Protein AF-A0A3B0BZH1-F1 (afdb_monomer)

Nearest PDB structures (foldseek):
  4v6w-assembly1_AH  TM=5.750E-01  e=4.394E+00  Drosophila melanogaster

Mean predicted aligned error: 7.97 Å

Organism: NCBI:txid400777

Structure (mmCIF, N/CA/C/O backbone):
data_AF-A0A3B0BZH1-F1
#
_entry.id   AF-A0A3B0BZH1-F1
#
loop_
_atom_site.group_PDB
_atom_site.id
_atom_site.type_symbol
_atom_site.label_atom_id
_atom_site.label_alt_id
_atom_site.label_comp_id
_atom_site.label_asym_id
_atom_site.label_entity_id
_atom_site.label_seq_id
_atom_site.pdbx_PDB_ins_code
_atom_site.Cartn_x
_atom_site.Cartn_y
_atom_site.Cartn_z
_atom_site.occupancy
_atom_site.B_iso_or_equiv
_atom_site.auth_seq_id
_atom_site.auth_comp_id
_atom_site.auth_asym_id
_atom_site.auth_atom_id
_atom_site.pdbx_PDB_model_num
ATOM 1 N N . MET A 1 1 ? 13.409 -17.698 -27.087 1.00 45.50 1 MET A N 1
ATOM 2 C CA . MET A 1 1 ? 14.019 -16.903 -25.997 1.00 45.50 1 MET A CA 1
ATOM 3 C C . MET A 1 1 ? 14.090 -15.450 -26.457 1.00 45.50 1 MET A C 1
ATOM 5 O O . MET A 1 1 ? 14.865 -15.146 -27.357 1.00 45.50 1 MET A O 1
ATOM 9 N N . ARG A 1 2 ? 13.204 -14.572 -25.973 1.00 50.16 2 ARG A N 1
ATOM 10 C CA . ARG A 1 2 ? 13.165 -13.170 -26.420 1.00 50.16 2 ARG A CA 1
ATOM 11 C C . ARG A 1 2 ? 14.288 -12.428 -25.686 1.00 50.16 2 ARG A C 1
ATOM 13 O O . ARG A 1 2 ? 14.192 -12.245 -24.480 1.00 50.16 2 ARG A O 1
ATOM 20 N N . LYS A 1 3 ? 15.383 -12.105 -26.387 1.00 58.88 3 LYS A N 1
ATOM 21 C CA . LYS A 1 3 ? 16.488 -11.303 -25.836 1.00 58.88 3 LYS A CA 1
ATOM 22 C C . LYS A 1 3 ? 15.917 -9.951 -25.409 1.00 58.88 3 LYS A C 1
ATOM 24 O O . LYS A 1 3 ? 15.433 -9.207 -26.261 1.00 58.88 3 LYS A O 1
ATOM 29 N N . GLU A 1 4 ? 15.929 -9.653 -24.112 1.00 59.12 4 GLU A N 1
ATOM 30 C CA . GLU A 1 4 ? 15.694 -8.284 -23.652 1.00 59.12 4 GLU A CA 1
ATOM 31 C C . GLU A 1 4 ? 16.714 -7.357 -24.316 1.00 59.12 4 GLU A C 1
ATOM 33 O O . GLU A 1 4 ? 17.890 -7.705 -24.442 1.00 59.12 4 GLU A O 1
ATOM 38 N N . ARG A 1 5 ? 16.265 -6.184 -24.772 1.00 67.75 5 ARG A N 1
ATOM 39 C CA . ARG A 1 5 ? 17.184 -5.148 -25.250 1.00 67.75 5 ARG A CA 1
ATOM 40 C C . ARG A 1 5 ? 17.987 -4.627 -24.058 1.00 67.75 5 ARG A C 1
ATOM 42 O O . ARG A 1 5 ? 17.469 -4.558 -22.941 1.00 67.75 5 ARG A O 1
ATOM 49 N N . ASN A 1 6 ? 19.237 -4.232 -24.297 1.00 68.38 6 ASN A N 1
ATOM 50 C CA . ASN A 1 6 ? 20.076 -3.618 -23.268 1.00 68.38 6 ASN A CA 1
ATOM 51 C C . ASN A 1 6 ? 19.303 -2.468 -22.585 1.00 68.38 6 ASN A C 1
ATOM 53 O O . ASN A 1 6 ? 18.687 -1.653 -23.268 1.00 68.38 6 ASN A O 1
ATOM 57 N N . TYR A 1 7 ? 19.331 -2.433 -21.247 1.00 68.19 7 TYR A N 1
ATOM 58 C CA . TYR A 1 7 ? 18.659 -1.471 -20.348 1.00 68.19 7 TYR A CA 1
ATOM 59 C C . TYR A 1 7 ? 17.151 -1.633 -20.086 1.00 68.19 7 TYR A C 1
ATOM 61 O O . TYR A 1 7 ? 16.675 -1.049 -19.113 1.00 68.19 7 TYR A O 1
ATOM 69 N N . ASP A 1 8 ? 16.400 -2.453 -20.832 1.00 72.69 8 ASP A N 1
ATOM 70 C CA . ASP A 1 8 ? 14.965 -2.661 -20.538 1.00 72.69 8 ASP A CA 1
ATOM 71 C C . ASP A 1 8 ? 14.742 -3.380 -19.181 1.00 72.69 8 ASP A C 1
ATOM 73 O O . ASP A 1 8 ? 13.708 -3.200 -18.541 1.00 72.69 8 ASP A O 1
ATOM 77 N N . PHE A 1 9 ? 15.753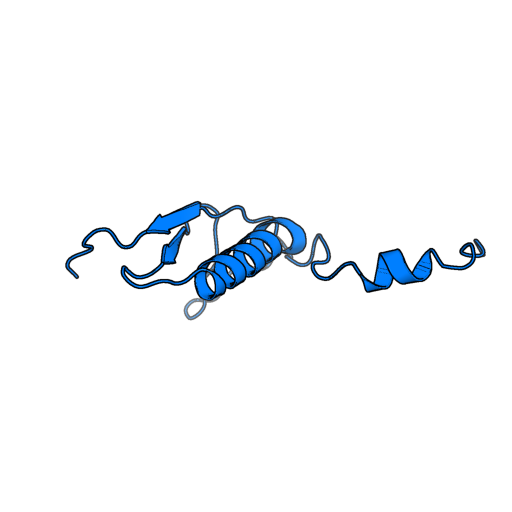 -4.091 -18.666 1.00 71.31 9 PHE A N 1
ATOM 78 C CA . PHE A 1 9 ? 15.742 -4.691 -17.326 1.00 71.31 9 PHE A CA 1
ATOM 79 C C . PHE A 1 9 ? 15.698 -3.659 -16.185 1.00 71.31 9 PHE A C 1
ATOM 81 O O . PHE A 1 9 ? 15.179 -3.969 -15.117 1.00 71.31 9 PHE A O 1
ATOM 88 N N . ARG A 1 10 ? 16.213 -2.435 -16.394 1.00 77.00 10 ARG A N 1
ATOM 89 C CA . ARG A 1 10 ? 16.162 -1.367 -15.378 1.00 77.00 10 ARG A CA 1
ATOM 90 C C . ARG A 1 10 ? 14.727 -0.940 -15.123 1.00 77.00 10 ARG A C 1
ATOM 92 O O . ARG A 1 10 ? 14.305 -0.918 -13.981 1.00 77.00 10 ARG A O 1
ATOM 99 N N . LYS A 1 11 ? 13.939 -0.790 -16.192 1.00 73.75 11 LYS A N 1
ATOM 100 C CA . LYS A 1 11 ? 12.501 -0.510 -16.091 1.00 73.75 11 LYS A CA 1
ATOM 101 C C . LYS A 1 11 ? 11.764 -1.571 -15.280 1.00 73.75 11 LYS A C 1
ATOM 103 O O . LYS A 1 11 ? 10.825 -1.226 -14.590 1.00 73.75 11 LYS A O 1
ATOM 108 N N . ARG A 1 12 ? 12.180 -2.845 -15.349 1.00 74.88 12 ARG A N 1
ATOM 109 C CA . ARG A 1 12 ? 11.611 -3.916 -14.510 1.00 74.88 12 ARG A CA 1
ATOM 110 C C . ARG A 1 12 ? 12.049 -3.829 -13.049 1.00 74.88 12 ARG A C 1
ATOM 112 O O . ARG A 1 12 ? 11.262 -4.188 -12.182 1.00 74.88 12 ARG A O 1
ATOM 119 N N . LEU A 1 1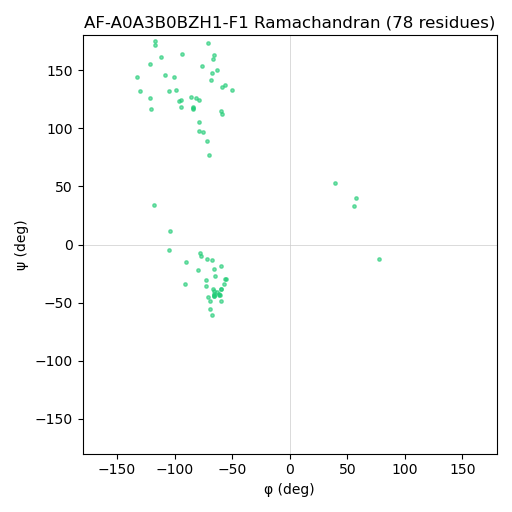3 ? 13.290 -3.417 -12.783 1.00 77.19 13 LEU A N 1
ATOM 120 C CA . LEU A 1 13 ? 13.807 -3.229 -11.422 1.00 77.19 13 LEU A CA 1
ATOM 121 C C . LEU A 1 13 ? 13.208 -1.992 -10.744 1.00 77.19 13 LEU A C 1
ATOM 123 O O . LEU A 1 13 ? 13.022 -2.010 -9.533 1.00 77.19 13 LEU A O 1
ATOM 127 N N . ASP A 1 14 ? 12.862 -0.970 -11.524 1.00 81.12 14 ASP A N 1
ATOM 128 C CA . ASP A 1 14 ? 12.265 0.276 -11.037 1.00 81.12 14 ASP A CA 1
ATOM 129 C C . ASP A 1 14 ? 10.769 0.127 -10.688 1.00 81.12 14 ASP A C 1
ATOM 131 O O . ASP A 1 14 ? 10.188 1.022 -10.076 1.00 81.12 14 ASP A O 1
ATOM 135 N N . VAL A 1 15 ? 10.128 -1.002 -11.035 1.00 83.50 15 VAL A N 1
ATOM 136 C CA . VAL A 1 15 ? 8.756 -1.308 -10.594 1.00 83.50 15 VAL A CA 1
AT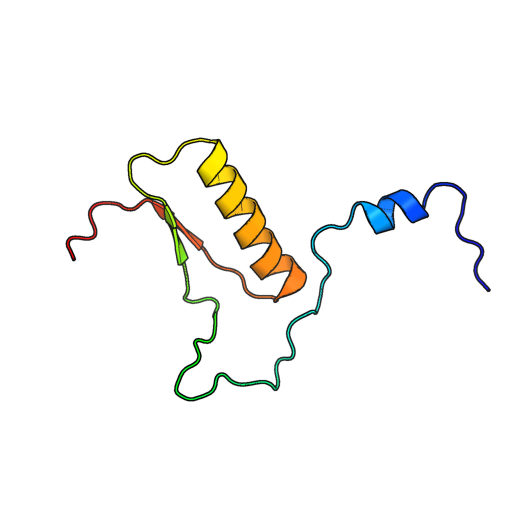OM 137 C C . VAL A 1 15 ? 8.780 -1.743 -9.130 1.00 83.50 15 VAL A C 1
ATOM 139 O O . VAL A 1 15 ? 9.025 -2.911 -8.814 1.00 83.50 15 VAL A O 1
ATOM 142 N N . VAL A 1 16 ? 8.497 -0.794 -8.240 1.00 87.44 16 VAL A N 1
ATOM 143 C CA . VAL A 1 16 ? 8.400 -1.023 -6.791 1.00 87.44 16 VAL A CA 1
ATOM 144 C C . VAL A 1 16 ? 7.160 -1.865 -6.460 1.00 87.44 16 VAL A C 1
ATOM 146 O O . VAL A 1 16 ? 7.268 -2.955 -5.887 1.00 87.44 16 VAL A O 1
ATOM 149 N N . HIS A 1 17 ? 5.986 -1.403 -6.894 1.00 93.19 17 HIS A N 1
ATOM 150 C CA . HIS A 1 17 ? 4.698 -2.050 -6.641 1.00 93.19 17 HIS A CA 1
ATOM 151 C C . HIS A 1 17 ? 4.339 -2.965 -7.809 1.00 93.19 17 HIS A C 1
ATOM 153 O O . HIS A 1 17 ? 4.221 -2.523 -8.949 1.00 93.19 17 HIS A O 1
ATOM 159 N N . LYS A 1 18 ? 4.214 -4.270 -7.542 1.00 92.88 18 LYS A N 1
ATOM 160 C CA . LYS A 1 18 ? 3.912 -5.264 -8.586 1.00 92.88 18 LYS A CA 1
ATOM 161 C C . LYS A 1 18 ? 2.422 -5.573 -8.555 1.00 92.88 18 LYS A C 1
ATOM 163 O O . LYS A 1 18 ? 1.953 -5.866 -7.459 1.00 92.88 18 LYS A O 1
ATOM 168 N N . PRO A 1 19 ? 1.730 -5.588 -9.703 1.00 93.44 19 PRO A N 1
ATOM 169 C CA . PRO A 1 19 ? 0.301 -5.850 -9.738 1.00 93.44 19 PRO A CA 1
ATOM 170 C C . PRO A 1 19 ? -0.062 -7.270 -9.298 1.00 93.44 19 PRO A C 1
ATOM 172 O O . PRO A 1 19 ? 0.798 -8.155 -9.257 1.00 93.44 19 PRO A O 1
ATOM 175 N N . ASP A 1 20 ? -1.345 -7.454 -8.983 1.00 92.19 20 ASP A N 1
ATOM 176 C CA . ASP A 1 20 ? -2.001 -8.752 -8.782 1.00 92.19 20 ASP A CA 1
ATOM 177 C C . ASP A 1 20 ? -1.368 -9.636 -7.693 1.00 92.19 20 ASP A C 1
ATOM 179 O O . ASP A 1 20 ? -1.251 -10.853 -7.832 1.00 92.19 20 ASP A O 1
ATOM 183 N N . ARG A 1 21 ? -0.956 -9.029 -6.572 1.00 93.06 21 ARG A N 1
ATOM 184 C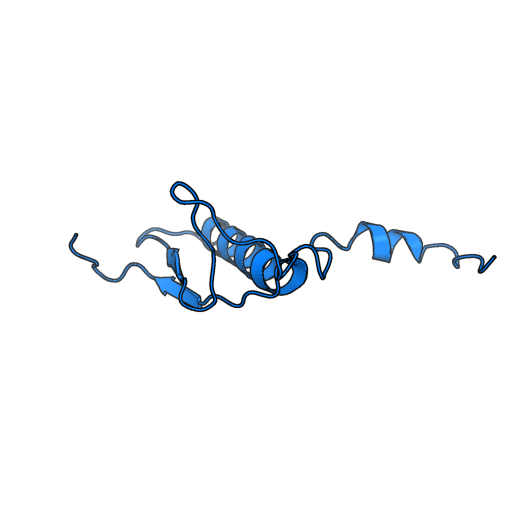 CA . ARG A 1 21 ? -0.459 -9.777 -5.403 1.00 93.06 21 ARG A CA 1
ATOM 185 C C . ARG A 1 21 ? -1.570 -10.356 -4.537 1.00 93.06 21 ARG A C 1
ATOM 187 O O . ARG A 1 21 ? -1.309 -11.276 -3.765 1.00 93.06 21 ARG A O 1
ATOM 194 N N . ARG A 1 22 ? -2.778 -9.798 -4.612 1.00 92.38 22 ARG A N 1
ATOM 195 C CA . ARG A 1 22 ? -3.924 -10.246 -3.817 1.00 92.38 22 ARG A CA 1
ATOM 196 C C . ARG A 1 22 ? -4.573 -11.474 -4.454 1.00 92.38 22 ARG A C 1
ATOM 198 O O . ARG A 1 22 ? -5.000 -11.415 -5.602 1.00 92.38 22 ARG A O 1
ATOM 205 N N . ASP A 1 23 ? -4.723 -12.541 -3.674 1.00 92.25 23 ASP A N 1
ATOM 206 C CA . ASP A 1 23 ? -5.604 -13.659 -4.019 1.00 92.25 23 ASP A CA 1
ATOM 207 C C . ASP A 1 23 ? -7.047 -13.323 -3.582 1.00 92.25 23 ASP A C 1
ATOM 209 O O . ASP A 1 23 ? -7.288 -13.139 -2.385 1.00 92.25 23 ASP A O 1
ATOM 213 N N . PRO A 1 24 ? -8.017 -13.210 -4.509 1.00 86.56 24 PRO A N 1
ATOM 214 C CA . PRO A 1 24 ? -9.397 -12.860 -4.176 1.00 86.56 24 PRO A CA 1
ATOM 215 C C . PRO A 1 24 ? -10.164 -13.980 -3.454 1.00 86.56 24 PRO A C 1
ATOM 217 O O . PRO A 1 24 ? -11.253 -13.732 -2.938 1.00 86.56 24 PRO A O 1
ATOM 220 N N . PHE A 1 25 ? -9.638 -15.207 -3.421 1.00 90.38 25 PHE A N 1
ATOM 221 C CA . PHE A 1 25 ? -10.297 -16.343 -2.772 1.00 90.38 25 PHE A CA 1
ATOM 222 C C . PHE A 1 25 ? -9.907 -16.505 -1.301 1.00 90.38 25 PHE A C 1
ATOM 224 O O . PHE A 1 25 ? -10.596 -17.213 -0.561 1.00 90.38 25 PHE A O 1
ATOM 231 N N . VAL A 1 26 ? -8.839 -15.838 -0.859 1.00 91.50 26 VAL A N 1
ATOM 232 C CA . VAL A 1 26 ? -8.428 -15.822 0.546 1.00 91.50 26 VAL A CA 1
ATOM 233 C C . VAL A 1 26 ? -9.302 -14.834 1.311 1.00 91.50 26 VAL A C 1
ATOM 235 O O . VAL A 1 26 ? -9.390 -13.658 0.964 1.00 91.50 26 VAL A O 1
ATOM 238 N N . LYS A 1 27 ? -9.946 -15.324 2.372 1.00 91.00 27 LYS A N 1
ATOM 239 C CA . LYS A 1 27 ? -10.746 -14.517 3.299 1.00 91.00 27 LYS A CA 1
ATOM 240 C C . LYS A 1 27 ? -10.017 -14.385 4.624 1.00 91.00 27 LYS A C 1
ATOM 242 O O . LYS A 1 27 ? -9.365 -15.336 5.051 1.00 91.00 27 LYS A O 1
ATOM 247 N N . ALA A 1 28 ? -10.180 -13.236 5.270 1.00 93.44 28 ALA A N 1
ATOM 248 C CA . ALA A 1 28 ? -9.665 -13.019 6.613 1.00 93.44 28 ALA A CA 1
ATOM 249 C C . ALA A 1 28 ? -10.250 -14.050 7.596 1.00 93.44 28 ALA A C 1
ATOM 251 O O . ALA A 1 28 ? -11.453 -14.334 7.583 1.00 93.44 28 ALA A O 1
ATOM 252 N N . ALA A 1 29 ? -9.397 -14.610 8.451 1.00 95.25 29 ALA A N 1
ATOM 253 C CA . ALA A 1 29 ? -9.819 -15.394 9.604 1.00 95.25 29 ALA A CA 1
ATOM 254 C C . ALA A 1 29 ? -10.454 -14.504 10.694 1.00 95.25 29 ALA A C 1
ATOM 256 O O . ALA A 1 29 ? -10.414 -13.280 10.631 1.00 95.25 29 ALA A O 1
ATOM 257 N N . VAL A 1 30 ? -11.011 -15.119 11.745 1.00 94.50 30 VAL A N 1
ATOM 25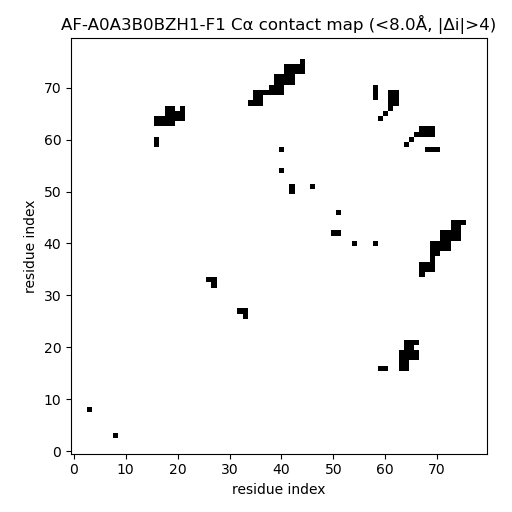8 C CA . VAL A 1 30 ? -11.725 -14.419 12.841 1.00 94.50 30 VAL A CA 1
ATOM 259 C C . VAL A 1 30 ? -10.875 -13.346 13.541 1.00 94.50 30 VAL A C 1
ATOM 261 O O . VAL A 1 30 ? -11.416 -12.368 14.045 1.00 94.50 30 VAL A O 1
ATOM 264 N N . SER A 1 31 ? -9.554 -13.523 13.584 1.00 95.69 31 SER A N 1
ATOM 265 C CA . SER A 1 31 ? -8.603 -12.594 14.210 1.00 95.69 31 SER A CA 1
ATOM 266 C C . SER A 1 31 ? -7.817 -11.755 13.201 1.00 95.69 31 SER A C 1
ATOM 268 O O . SER A 1 31 ? -6.811 -11.147 13.560 1.00 95.69 31 SER A O 1
ATOM 270 N N . GLU A 1 32 ? -8.220 -11.775 11.936 1.00 95.50 32 GLU A N 1
ATOM 271 C CA . GLU A 1 32 ? -7.583 -11.024 10.864 1.00 95.50 32 GLU A CA 1
ATOM 272 C C . GLU A 1 32 ? -8.513 -9.925 10.373 1.00 95.50 32 GLU A C 1
ATOM 274 O O . GLU A 1 32 ? -9.723 -9.939 10.599 1.00 95.50 32 GLU A O 1
ATOM 279 N N . VAL A 1 33 ? -7.925 -8.954 9.686 1.00 93.31 33 VAL A N 1
ATOM 280 C CA . VAL A 1 33 ? -8.654 -7.816 9.152 1.00 93.31 33 VAL A CA 1
ATOM 281 C C . VAL A 1 33 ? -8.463 -7.772 7.650 1.00 93.31 33 VAL A C 1
ATOM 283 O O . VAL A 1 33 ? -7.339 -7.761 7.147 1.00 93.31 33 VAL A O 1
ATOM 286 N N . GLU A 1 34 ? -9.580 -7.741 6.935 1.00 93.56 34 GLU A N 1
ATOM 287 C CA . GLU A 1 34 ? -9.584 -7.532 5.498 1.00 93.56 34 GLU A CA 1
ATOM 288 C C . GLU A 1 34 ? -9.568 -6.033 5.189 1.00 93.56 34 GLU A C 1
ATOM 290 O O . GLU A 1 34 ? -10.422 -5.276 5.655 1.00 93.56 34 GLU A O 1
ATOM 295 N N . ILE A 1 35 ? -8.608 -5.612 4.367 1.00 93.44 35 ILE A N 1
ATOM 296 C CA . ILE A 1 35 ? -8.571 -4.253 3.829 1.00 93.44 35 ILE A CA 1
ATOM 297 C C . ILE A 1 35 ? -9.464 -4.212 2.585 1.00 93.44 35 ILE A C 1
ATOM 299 O O . ILE A 1 35 ? -9.215 -4.906 1.590 1.00 93.44 35 ILE A O 1
ATOM 303 N N . THR A 1 36 ? -10.507 -3.387 2.649 1.00 93.56 36 THR A N 1
ATOM 304 C CA . THR A 1 36 ? -11.486 -3.182 1.572 1.00 93.56 36 THR A CA 1
ATOM 305 C C . THR A 1 36 ? -11.454 -1.737 1.075 1.00 93.56 36 THR A C 1
ATOM 307 O O . THR A 1 36 ? -10.747 -0.892 1.622 1.00 93.56 36 THR A O 1
ATOM 310 N N . ALA A 1 37 ? -12.220 -1.440 0.022 1.00 93.50 37 ALA A N 1
ATOM 311 C CA . ALA A 1 37 ? -12.321 -0.087 -0.529 1.00 93.50 37 ALA A CA 1
ATOM 312 C C . ALA A 1 37 ? -13.022 0.915 0.413 1.00 93.50 37 ALA A C 1
ATOM 314 O O . ALA A 1 37 ? -12.925 2.120 0.203 1.00 93.50 37 ALA A O 1
ATOM 315 N N . ASP A 1 38 ? -13.688 0.432 1.467 1.00 94.44 38 ASP A N 1
ATOM 316 C CA . ASP A 1 38 ? -14.346 1.279 2.472 1.00 94.44 38 ASP A CA 1
ATOM 317 C C . ASP A 1 38 ? -13.349 1.874 3.481 1.00 94.44 38 ASP A C 1
ATOM 319 O O . ASP A 1 38 ? -13.702 2.709 4.315 1.00 94.44 38 ASP A O 1
ATOM 323 N N . TRP A 1 39 ? -12.089 1.441 3.425 1.00 95.38 39 TRP A N 1
ATOM 324 C CA . TRP A 1 39 ? -11.031 1.934 4.292 1.00 95.38 39 TRP A CA 1
ATOM 325 C C . TRP A 1 39 ? -10.541 3.314 3.861 1.00 95.38 39 TRP A C 1
ATOM 327 O O . TRP A 1 39 ? -10.580 3.701 2.692 1.00 95.38 39 TRP A O 1
ATOM 337 N N . SER A 1 40 ? -10.015 4.056 4.832 1.00 95.50 40 SER A N 1
ATOM 338 C CA . SER A 1 40 ? -9.335 5.328 4.601 1.00 95.50 40 SER A CA 1
ATOM 339 C C . SER A 1 40 ? -8.019 5.374 5.367 1.00 95.50 40 SER A C 1
ATOM 341 O O . SER A 1 40 ? -7.921 4.872 6.486 1.00 95.50 40 SER A O 1
ATOM 343 N N . ILE A 1 41 ? -7.007 5.996 4.767 1.00 94.69 41 ILE A N 1
ATOM 344 C CA . ILE A 1 41 ? -5.757 6.340 5.444 1.00 94.69 41 ILE A CA 1
ATOM 345 C C . ILE A 1 41 ? -5.984 7.672 6.157 1.00 94.69 41 ILE A C 1
ATOM 347 O O . ILE A 1 41 ? -6.263 8.687 5.518 1.00 94.69 41 ILE A O 1
ATOM 351 N N . VAL A 1 42 ? -5.879 7.658 7.484 1.00 93.69 42 VAL A N 1
ATOM 352 C CA . VAL A 1 42 ? -6.071 8.848 8.319 1.00 93.69 42 VAL A CA 1
ATOM 353 C C . VAL A 1 42 ? -4.724 9.499 8.594 1.00 93.69 42 VAL A C 1
ATOM 355 O O . VAL A 1 42 ? -3.822 8.850 9.127 1.00 93.69 42 VAL A O 1
ATOM 358 N N . LEU A 1 43 ? -4.587 10.781 8.257 1.00 91.12 43 LEU A N 1
ATOM 359 C CA . LEU A 1 43 ? -3.386 11.566 8.547 1.00 91.12 43 LEU A CA 1
ATOM 360 C C . LEU A 1 43 ? -3.645 12.521 9.710 1.00 91.12 43 LEU A C 1
ATOM 362 O O . LEU A 1 43 ? -4.663 13.202 9.743 1.00 91.12 43 LEU A O 1
ATOM 366 N N . GLY A 1 44 ? -2.730 12.551 10.680 1.00 88.38 44 GLY A N 1
ATOM 367 C CA . GLY A 1 44 ? -2.850 13.401 11.866 1.00 88.38 44 GLY A CA 1
ATOM 368 C C . GLY A 1 44 ? -2.767 14.902 11.552 1.00 88.38 44 GLY A C 1
ATOM 369 O O . GLY A 1 44 ? -2.175 15.303 10.555 1.00 88.38 44 GLY A O 1
ATOM 370 N N . GLN A 1 45 ? -3.269 15.746 12.461 1.00 78.31 45 GLN A N 1
ATOM 371 C CA . GLN A 1 45 ? -3.320 17.216 12.301 1.00 78.31 45 GLN A CA 1
ATOM 372 C C . GLN A 1 45 ? -1.960 17.909 12.112 1.00 78.31 45 GLN A C 1
ATOM 374 O O . GLN A 1 45 ? -1.902 19.050 11.661 1.00 78.31 45 GLN A O 1
ATOM 379 N N . HIS A 1 46 ? -0.866 17.237 12.467 1.00 78.19 46 HIS A N 1
ATOM 380 C CA . HIS A 1 46 ? 0.501 17.741 12.324 1.00 78.19 46 HIS A CA 1
ATOM 381 C C . HIS A 1 46 ? 1.327 16.866 11.384 1.00 78.19 46 HIS A C 1
ATOM 383 O O . HIS A 1 46 ? 2.526 16.660 11.598 1.00 78.19 46 HIS A O 1
ATOM 389 N N . ASP A 1 47 ? 0.686 16.301 10.362 1.00 81.62 47 ASP A N 1
ATOM 390 C CA . ASP A 1 47 ? 1.421 15.618 9.320 1.00 81.62 47 ASP A CA 1
ATOM 391 C C . ASP A 1 47 ? 2.334 16.596 8.563 1.00 81.62 47 ASP A C 1
ATOM 393 O O . ASP A 1 47 ? 2.124 17.807 8.485 1.00 81.62 47 ASP A O 1
ATOM 397 N N . ASN A 1 48 ? 3.439 16.065 8.059 1.00 88.81 48 ASN A N 1
ATOM 398 C CA . ASN A 1 48 ? 4.381 16.821 7.251 1.00 88.81 48 ASN A CA 1
ATOM 399 C C . ASN A 1 48 ? 4.438 16.211 5.848 1.00 88.81 48 ASN A C 1
ATOM 401 O O . ASN A 1 48 ? 3.901 15.129 5.590 1.00 88.81 4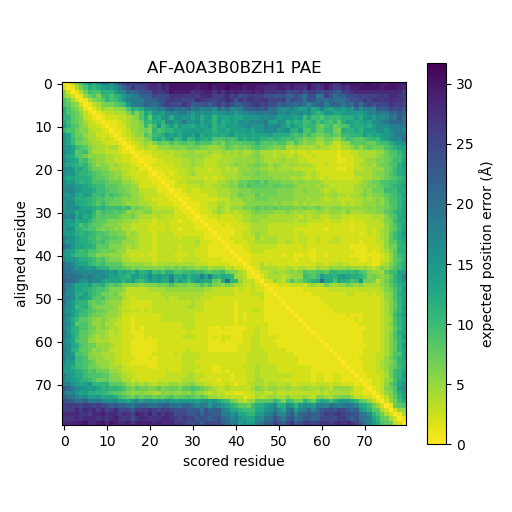8 ASN A O 1
ATOM 405 N N . ALA A 1 49 ? 5.128 16.887 4.929 1.00 91.88 49 ALA A N 1
ATOM 406 C CA . ALA A 1 49 ? 5.257 16.424 3.548 1.00 91.88 49 ALA A CA 1
ATOM 407 C C . ALA A 1 49 ? 5.821 14.993 3.435 1.00 91.88 49 ALA A C 1
ATOM 409 O O . ALA A 1 49 ? 5.490 14.269 2.498 1.00 91.88 49 ALA A O 1
ATOM 410 N N . PHE A 1 50 ? 6.649 14.568 4.394 1.00 92.88 50 PHE A N 1
ATOM 411 C CA . PHE A 1 50 ? 7.195 13.217 4.424 1.00 92.88 50 PHE A CA 1
ATOM 412 C C . PHE A 1 50 ? 6.127 12.171 4.777 1.00 92.88 50 PHE A C 1
ATOM 414 O O . PHE A 1 50 ? 6.009 11.174 4.068 1.00 92.88 50 PHE A O 1
ATOM 421 N N . ILE A 1 51 ? 5.294 12.421 5.791 1.00 92.81 51 ILE A N 1
ATOM 422 C CA . ILE A 1 51 ? 4.174 11.535 6.150 1.00 92.81 51 ILE A CA 1
ATOM 423 C C . ILE A 1 51 ? 3.164 11.424 5.002 1.00 92.81 51 ILE A C 1
ATOM 425 O O . ILE A 1 51 ? 2.772 10.316 4.644 1.00 92.81 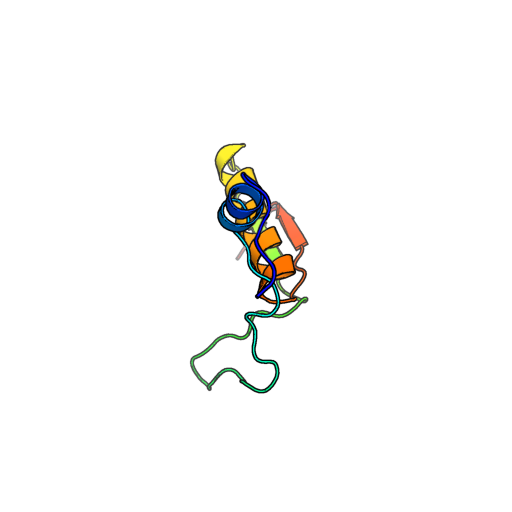51 ILE A O 1
ATOM 429 N N . ARG A 1 52 ? 2.820 12.541 4.349 1.00 93.19 52 ARG A N 1
ATOM 430 C CA . ARG A 1 52 ? 1.939 12.534 3.165 1.00 93.19 52 ARG A CA 1
ATOM 431 C C . ARG A 1 52 ? 2.517 11.703 2.019 1.00 93.19 52 ARG A C 1
ATOM 433 O O . ARG A 1 52 ? 1.792 10.974 1.350 1.00 93.19 52 ARG A O 1
ATOM 440 N N . ARG A 1 53 ? 3.837 11.755 1.811 1.00 94.88 53 ARG A N 1
ATOM 441 C CA . ARG A 1 53 ? 4.511 10.925 0.803 1.00 94.88 53 ARG A CA 1
ATOM 442 C C . ARG A 1 53 ? 4.454 9.434 1.144 1.00 94.88 53 ARG A C 1
ATOM 444 O O . ARG A 1 53 ? 4.273 8.630 0.237 1.00 94.88 53 ARG A O 1
ATOM 451 N N . ILE A 1 54 ? 4.586 9.066 2.418 1.00 93.69 54 ILE A N 1
ATOM 452 C CA . ILE A 1 54 ? 4.429 7.671 2.860 1.00 93.69 54 ILE A CA 1
ATOM 453 C C . ILE A 1 54 ? 2.986 7.200 2.659 1.00 93.69 54 ILE A C 1
ATOM 455 O O . ILE A 1 54 ? 2.768 6.096 2.171 1.00 93.69 54 ILE A O 1
ATOM 459 N N . ALA A 1 55 ? 2.002 8.040 2.984 1.00 95.12 55 ALA A N 1
ATOM 460 C CA . ALA A 1 55 ? 0.593 7.731 2.760 1.00 95.12 55 ALA A CA 1
ATOM 461 C C . ALA A 1 55 ? 0.286 7.474 1.275 1.00 95.12 55 ALA A C 1
ATOM 463 O O . ALA A 1 55 ? -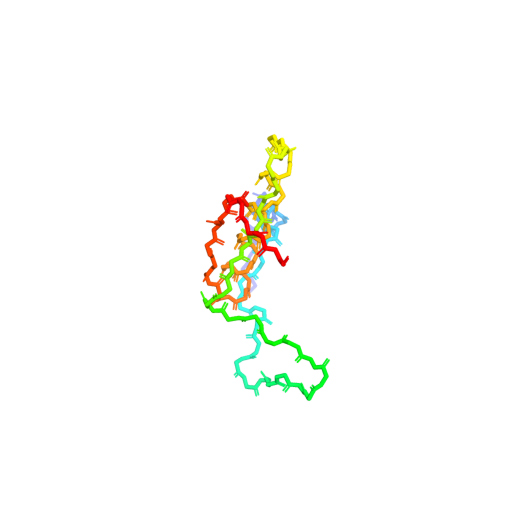0.471 6.559 0.956 1.00 95.12 55 ALA A O 1
ATOM 464 N N . ALA A 1 56 ? 0.919 8.232 0.373 1.00 95.12 56 ALA A N 1
ATOM 465 C CA . ALA A 1 56 ? 0.841 8.013 -1.074 1.00 95.12 56 ALA A CA 1
ATOM 466 C C . ALA A 1 56 ? 1.464 6.716 -1.520 1.00 95.12 56 ALA A C 1
ATOM 468 O O . ALA A 1 56 ? 0.850 6.005 -2.306 1.00 95.12 56 ALA A O 1
ATOM 469 N N . ASP A 1 57 ? 2.636 6.386 -0.996 1.00 96.00 57 ASP A N 1
ATOM 470 C CA . ASP A 1 57 ? 3.270 5.121 -1.332 1.00 96.00 57 ASP A CA 1
ATOM 471 C C . ASP A 1 57 ? 2.425 3.923 -0.866 1.00 96.00 57 ASP A C 1
ATOM 473 O O . ASP A 1 57 ? 2.223 2.974 -1.621 1.00 96.00 57 ASP A O 1
ATOM 477 N N . LEU A 1 58 ? 1.839 3.996 0.336 1.00 95.94 58 LEU A N 1
ATOM 478 C CA . LEU A 1 58 ? 0.931 2.960 0.832 1.00 95.94 58 LEU A CA 1
ATOM 479 C C . LEU A 1 58 ? -0.359 2.874 0.003 1.00 95.94 58 LEU A C 1
ATOM 481 O O . LEU A 1 58 ? -0.801 1.774 -0.327 1.00 95.94 58 LEU A O 1
ATOM 485 N N . GLN A 1 59 ? -0.964 4.014 -0.339 1.00 96.50 59 GLN A N 1
ATOM 486 C CA . GLN A 1 59 ? -2.155 4.057 -1.190 1.00 96.50 59 GLN A CA 1
ATOM 487 C C . GLN A 1 59 ? -1.868 3.461 -2.574 1.00 96.50 59 GLN A C 1
ATOM 489 O O . GLN A 1 59 ? -2.667 2.666 -3.066 1.00 96.50 59 GLN A O 1
ATOM 494 N N . ASP A 1 60 ? -0.723 3.794 -3.175 1.00 96.56 60 ASP A N 1
ATOM 495 C CA . ASP A 1 60 ? -0.298 3.250 -4.465 1.00 96.56 60 ASP A CA 1
ATOM 496 C C . ASP A 1 60 ? -0.029 1.743 -4.375 1.00 96.56 60 ASP A C 1
ATOM 498 O O . ASP A 1 60 ? -0.461 0.988 -5.241 1.00 96.56 60 ASP A O 1
ATOM 502 N N . TYR A 1 61 ? 0.579 1.253 -3.290 1.00 96.38 61 TYR A N 1
ATOM 503 C CA . TYR A 1 61 ? 0.712 -0.187 -3.068 1.00 96.38 61 TYR A CA 1
ATOM 504 C C . TYR A 1 61 ? -0.650 -0.893 -3.009 1.00 96.38 61 TYR A C 1
ATOM 506 O O . TYR A 1 61 ? -0.840 -1.915 -3.675 1.00 96.38 61 TYR A O 1
ATOM 514 N N . LEU A 1 62 ? -1.596 -0.369 -2.223 1.00 96.25 62 LEU A N 1
ATOM 515 C CA . LEU A 1 62 ? -2.933 -0.954 -2.092 1.00 96.25 62 LEU A CA 1
ATOM 516 C C . LEU A 1 62 ? -3.668 -0.955 -3.437 1.00 96.25 62 LEU A C 1
ATOM 518 O O . LEU A 1 62 ? -4.251 -1.973 -3.814 1.00 96.25 62 LEU A O 1
ATOM 522 N N . HIS A 1 63 ? -3.569 0.136 -4.194 1.00 96.50 63 HIS A N 1
ATOM 523 C CA . HIS A 1 63 ? -4.176 0.243 -5.513 1.00 96.50 63 HIS A CA 1
ATOM 524 C C . HIS A 1 63 ? -3.505 -0.703 -6.514 1.00 96.50 63 HIS A C 1
ATOM 526 O O . HIS A 1 63 ? -4.147 -1.614 -7.032 1.00 96.50 63 HIS A O 1
ATOM 532 N N . THR A 1 64 ? -2.205 -0.521 -6.741 1.00 96.00 64 THR A N 1
ATOM 533 C CA . THR A 1 64 ? -1.441 -1.211 -7.779 1.00 96.00 64 THR A CA 1
ATOM 534 C C . THR A 1 64 ? -1.276 -2.693 -7.469 1.00 96.00 64 THR A C 1
ATOM 536 O O . THR A 1 64 ? -1.518 -3.522 -8.337 1.00 96.00 64 THR A O 1
ATOM 539 N N . SER A 1 65 ? -0.862 -3.055 -6.250 1.00 96.31 65 SER A N 1
ATOM 540 C CA . SER A 1 65 ? -0.521 -4.447 -5.914 1.00 96.31 65 SER A CA 1
ATOM 541 C C . SER A 1 65 ? -1.701 -5.251 -5.379 1.00 96.31 65 SER A C 1
ATOM 543 O O . SER A 1 65 ? -1.767 -6.459 -5.611 1.00 96.31 65 SER A O 1
ATOM 545 N N . MET A 1 66 ? -2.609 -4.609 -4.639 1.00 95.56 66 MET A N 1
ATOM 546 C CA . MET A 1 66 ? -3.702 -5.302 -3.947 1.00 95.56 66 MET A CA 1
ATOM 547 C C . MET A 1 66 ? -5.063 -5.127 -4.626 1.00 95.56 66 MET A C 1
ATOM 549 O O . MET A 1 66 ? -6.020 -5.765 -4.188 1.00 95.56 66 MET A O 1
ATOM 553 N N . ASN A 1 67 ? -5.156 -4.315 -5.686 1.00 95.56 67 ASN A N 1
ATOM 554 C CA . ASN A 1 67 ? -6.405 -3.969 -6.368 1.00 95.56 67 ASN A CA 1
ATOM 555 C C . ASN A 1 67 ? -7.462 -3.372 -5.411 1.00 95.56 67 ASN A C 1
ATOM 557 O O . ASN A 1 67 ? -8.663 -3.579 -5.583 1.00 95.56 67 ASN A O 1
ATOM 561 N N . VAL A 1 68 ? -7.020 -2.627 -4.388 1.00 95.38 68 VAL A N 1
ATOM 562 C CA . VAL A 1 68 ? -7.879 -1.939 -3.411 1.00 95.38 68 VAL A CA 1
ATOM 563 C C . VAL A 1 68 ? -7.598 -0.445 -3.449 1.00 95.38 68 VAL A C 1
ATOM 565 O O . VAL A 1 68 ? -6.507 0.003 -3.113 1.00 95.38 68 VAL A O 1
ATOM 568 N N . THR A 1 69 ? -8.601 0.344 -3.819 1.00 96.00 69 THR A N 1
ATOM 569 C CA . THR A 1 69 ? -8.493 1.808 -3.791 1.00 96.00 69 THR A CA 1
ATOM 570 C C . THR A 1 69 ? -9.081 2.326 -2.486 1.00 96.00 69 THR A C 1
ATOM 572 O O . THR A 1 69 ? -10.237 2.043 -2.191 1.00 96.00 69 THR A O 1
ATOM 575 N N . VAL A 1 70 ? -8.285 3.075 -1.725 1.00 95.88 70 VAL A N 1
ATOM 576 C CA . VAL A 1 70 ? -8.677 3.705 -0.453 1.00 95.88 70 VAL A CA 1
ATOM 577 C C . VAL A 1 70 ? -8.498 5.216 -0.539 1.00 95.88 70 VAL A C 1
ATOM 579 O O . VAL A 1 70 ? -7.665 5.698 -1.309 1.00 95.88 70 VAL A O 1
ATOM 582 N N . ASN A 1 71 ? -9.243 5.969 0.268 1.00 92.44 71 ASN A N 1
ATOM 583 C CA . ASN A 1 71 ? -9.145 7.431 0.317 1.00 92.44 71 ASN A CA 1
ATOM 584 C C . ASN A 1 71 ? -8.176 7.906 1.406 1.00 92.44 71 ASN A C 1
ATOM 586 O O . ASN A 1 71 ? -7.828 7.153 2.317 1.00 92.44 71 ASN A O 1
ATOM 590 N N . TRP A 1 72 ? -7.761 9.171 1.332 1.00 89.56 72 TRP A N 1
ATOM 591 C CA . TRP A 1 72 ? -7.166 9.864 2.475 1.00 89.56 72 TRP A CA 1
ATOM 592 C C . TRP A 1 72 ? -8.191 10.755 3.138 1.00 89.56 72 TRP A C 1
ATOM 594 O O . TRP A 1 72 ? -8.983 11.409 2.458 1.00 89.56 72 TRP A O 1
ATOM 604 N N . ILE A 1 73 ? -8.100 10.829 4.458 1.00 89.81 73 ILE A N 1
ATOM 605 C CA . ILE A 1 73 ? -8.799 11.835 5.240 1.00 89.81 73 ILE A CA 1
ATOM 606 C C . ILE A 1 73 ? -7.805 12.494 6.194 1.00 89.81 73 ILE A C 1
ATOM 608 O O . ILE A 1 73 ? -7.030 11.817 6.875 1.00 89.81 73 ILE A O 1
ATOM 612 N N . ASP A 1 74 ? -7.812 13.824 6.234 1.00 85.75 74 ASP A N 1
ATOM 613 C CA . ASP A 1 74 ? -7.158 14.544 7.320 1.00 85.75 74 ASP A CA 1
ATOM 614 C C . ASP A 1 74 ? -7.962 14.280 8.600 1.00 85.75 74 ASP A C 1
ATOM 616 O O . ASP A 1 74 ? -9.196 14.226 8.572 1.00 85.75 74 ASP A O 1
ATOM 620 N N . SER A 1 75 ? -7.283 14.108 9.732 1.00 77.62 75 SER A N 1
ATOM 621 C CA . SER A 1 75 ? -7.929 13.934 11.029 1.00 77.62 75 SER A CA 1
ATOM 622 C C . SER A 1 75 ? -8.567 15.260 11.463 1.00 77.62 75 SER A C 1
ATOM 624 O O . SER A 1 75 ? -8.029 16.007 12.288 1.00 77.62 75 SER A O 1
ATOM 626 N N . VAL A 1 76 ? -9.712 15.604 10.887 1.00 62.50 76 VAL A N 1
ATOM 627 C CA . VAL A 1 76 ? -10.531 16.709 11.373 1.00 62.50 76 VAL A CA 1
ATOM 628 C C . VAL A 1 76 ? -11.291 16.180 12.579 1.00 62.50 76 VAL A C 1
ATOM 630 O O . VAL A 1 76 ? -12.273 15.470 12.414 1.00 62.50 76 VAL A O 1
ATOM 633 N N . GLY A 1 77 ? -10.776 16.465 13.779 1.00 52.84 77 GLY A N 1
ATOM 634 C CA . GLY A 1 77 ? -11.484 16.307 15.053 1.00 52.84 77 GLY A CA 1
ATOM 635 C C . GLY A 1 77 ? -12.365 15.063 15.172 1.00 52.84 77 GLY A C 1
ATOM 636 O O . GLY A 1 77 ? -13.540 15.198 15.498 1.00 52.84 77 GLY A O 1
ATOM 637 N N . VAL A 1 78 ? -11.826 13.868 14.911 1.00 49.22 78 VAL A N 1
ATOM 638 C CA . VAL A 1 78 ? -12.479 12.648 15.396 1.00 49.22 78 VAL A CA 1
ATOM 639 C C . VAL A 1 78 ? -12.247 12.639 16.903 1.00 49.22 78 VAL A C 1
ATOM 641 O O . VAL A 1 78 ? -11.209 12.174 17.372 1.00 49.22 78 VAL A O 1
ATOM 644 N N . GLU A 1 79 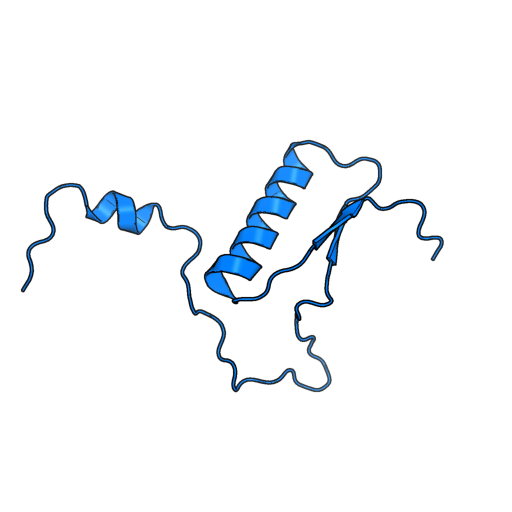? -13.161 13.264 17.648 1.00 39.88 79 GLU A N 1
ATOM 645 C CA . GLU A 1 79 ? -13.315 12.978 19.070 1.00 39.88 79 GLU A CA 1
ATOM 646 C C . GLU A 1 79 ? -13.638 11.487 19.176 1.00 39.88 79 GLU A C 1
ATOM 648 O O . GLU A 1 79 ? -14.659 11.021 18.665 1.00 39.88 79 GLU A O 1
ATOM 653 N N . VAL A 1 80 ? -12.688 10.742 19.736 1.00 49.66 80 VAL A N 1
ATOM 654 C CA . VAL A 1 80 ? -12.870 9.347 20.144 1.00 49.66 80 VAL A CA 1
ATOM 655 C C . VAL A 1 80 ? -13.620 9.329 21.465 1.00 49.66 80 VAL A C 1
ATOM 657 O O . VAL A 1 80 ? -13.241 10.139 22.344 1.00 49.66 80 VAL A O 1
#

pLDDT: mean 85.39, std 14.27, range [39.88, 96.56]

Radius of gyration: 17.42 Å; Cα contacts (8 Å, |Δi|>4): 71; chains: 1; bounding box: 34×35×47 Å

Foldseek 3Di:
DDDDDPPPVVVVVPCPAAADQADPVDDADPPGDDDALADEDEDEPPDDPVNVVVSVVVQCNCCGHVVHHYYYDYPPDPPD

Solvent-accessible surface area (backbone atoms only — not comparable to full-atom values): 5149 Å² total; per-residue (Å²): 134,85,78,77,58,92,70,58,63,51,64,60,68,69,51,82,64,55,65,77,68,55,64,89,85,69,72,65,53,97,92,51,80,75,90,51,58,89,43,64,51,74,39,60,86,80,63,48,77,66,56,56,52,52,52,48,53,52,44,47,35,33,33,50,14,51,74,31,59,56,49,80,42,72,51,74,79,76,80,126

Secondary structure (DSSP, 8-state):
---PPTTHHHHHHS--SPS----TT----TT-----TT-EEEE-TT--HHHHHHHHHHHHHHHHHH----EEEE------

Sequence (80 aa):
MRKERNYDFRKRLDVVHKPDRRDPFVKAAVSEVEITADWSIVLGQHDNAFIRRIAADLQDYLHTSMNVTVNWIDSVGVEV